Protein AF-W0GRK3-F1 (afdb_monomer_lite)

Foldseek 3Di:
DPDPLVVVLVVVCVVCVVPDLLVVLVVLLVVLQVVCLVDVDPVVCCVVPCVSCVVSCVVVVNVVLSVLSNVLSSVLCLVQRPVNPPPVVVCVVVVHDSVVVCVVCVVVSVVSVVVSSVCSSVVSCVVVVVVVVVD

Sequence (135 aa):
MSGMSHHIINGLTKELSHLPKVGIVVVSYFIYLPLSFLIYSTSGLENATFPVLGPVANNLRVALQVIMAFVMALGWINLWSPASGMVPVALGLADVDYVKFFKGTWPILAIMFIVAILLLIIGSYLPMLSKLITC

Secondary structure (DSSP, 8-state):
--SHHHHHHHHHHHHHTTS-HHHHHHHHHHHHHHHHHHS--HHHHHHHHHHHHHHHHHHTT-HHHHHHHHHHHHHHHHTT-TTSTHHHHHHHHHT--HHHHHHHHHHHHHHHHHHHHHHHHHHHHHHHHHHHH--

Organism: NCBI:txid838561

pLDDT: mean 74.51, std 13.75, range [39.25, 90.94]

InterPro domains:
  IPR018385 C4-dicarboxylate anaerobic carrier-like [PF03606] (5-123)

Structure (mmCIF, N/CA/C/O backbone):
data_AF-W0GRK3-F1
#
_entry.id   AF-W0GRK3-F1
#
loop_
_atom_site.group_PDB
_atom_site.id
_atom_site.type_symbol
_atom_site.label_atom_id
_atom_site.label_alt_id
_atom_site.label_comp_id
_atom_site.label_asym_id
_atom_site.label_entity_id
_atom_site.label_seq_id
_atom_site.pdbx_PDB_ins_code
_atom_site.Cartn_x
_atom_site.Cartn_y
_atom_site.Cartn_z
_atom_site.occupancy
_atom_site.B_iso_or_equiv
_atom_site.auth_seq_id
_atom_site.auth_comp_id
_atom_site.auth_asym_id
_atom_site.auth_atom_id
_atom_site.pdbx_PDB_model_num
ATOM 1 N N . MET A 1 1 ? 26.707 -21.136 -9.428 1.00 46.81 1 MET A N 1
ATOM 2 C CA . MET A 1 1 ? 25.240 -21.321 -9.555 1.00 46.81 1 MET A CA 1
ATOM 3 C C . MET A 1 1 ? 24.606 -20.195 -10.394 1.00 46.81 1 MET A C 1
ATOM 5 O O . MET A 1 1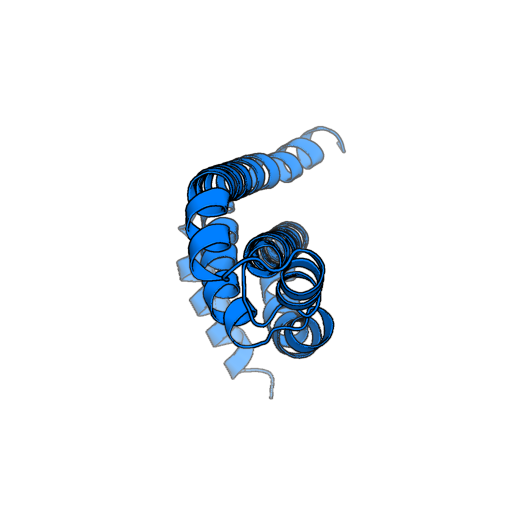 ? 23.573 -19.665 -10.019 1.00 46.81 1 MET A O 1
ATOM 9 N N . SER A 1 2 ? 25.209 -19.808 -11.534 1.00 55.12 2 SER A N 1
ATOM 10 C CA . SER A 1 2 ? 24.832 -18.596 -12.296 1.00 55.12 2 SER A CA 1
ATOM 11 C C . SER A 1 2 ? 24.164 -18.863 -13.655 1.00 55.12 2 SER A C 1
ATOM 13 O O . SER A 1 2 ? 23.974 -17.934 -14.422 1.00 55.12 2 SER A O 1
ATOM 15 N N . GLY A 1 3 ? 23.791 -20.107 -13.982 1.00 54.16 3 GLY A N 1
ATOM 16 C CA . GLY A 1 3 ? 23.163 -20.436 -15.274 1.00 54.16 3 GLY A CA 1
ATOM 17 C C . GLY A 1 3 ? 21.636 -20.305 -15.275 1.00 54.16 3 GLY A C 1
ATOM 18 O O . GLY A 1 3 ? 21.066 -19.637 -16.131 1.00 54.16 3 GLY A O 1
ATOM 19 N N . MET A 1 4 ? 20.957 -20.900 -14.285 1.00 53.94 4 MET A N 1
ATOM 20 C CA . MET A 1 4 ? 19.484 -20.960 -14.253 1.00 53.94 4 MET A CA 1
ATOM 21 C C . MET A 1 4 ? 18.833 -19.585 -14.046 1.00 53.94 4 MET A C 1
ATOM 23 O O . MET A 1 4 ? 17.832 -19.281 -14.692 1.00 53.94 4 MET A O 1
ATOM 27 N N . SER A 1 5 ? 19.434 -18.713 -13.230 1.00 51.50 5 SER A N 1
ATOM 28 C CA . SER A 1 5 ? 18.928 -17.354 -13.000 1.00 51.50 5 SER A CA 1
ATOM 29 C C . SER A 1 5 ? 18.936 -16.509 -14.277 1.00 51.50 5 SER A C 1
ATOM 31 O O . SER A 1 5 ? 18.001 -15.751 -14.501 1.00 51.50 5 SER A O 1
ATOM 33 N N . HIS A 1 6 ? 19.925 -16.677 -15.164 1.00 49.22 6 HIS A N 1
ATOM 34 C CA . HIS A 1 6 ? 19.974 -15.954 -16.440 1.00 49.22 6 HIS A CA 1
ATOM 35 C C . HIS A 1 6 ? 18.861 -16.379 -17.407 1.00 49.22 6 HIS A C 1
ATOM 37 O O . HIS A 1 6 ? 18.328 -15.534 -18.121 1.00 49.22 6 HIS A O 1
ATOM 43 N N . HIS A 1 7 ? 18.461 -17.655 -17.412 1.00 55.19 7 HIS A N 1
ATOM 44 C CA . HIS A 1 7 ? 17.360 -18.132 -18.256 1.00 55.19 7 HIS A CA 1
ATOM 45 C C . HIS A 1 7 ? 15.987 -17.709 -17.728 1.00 55.19 7 HIS A C 1
ATOM 47 O O . HIS A 1 7 ? 15.131 -17.326 -18.523 1.00 55.19 7 HIS A O 1
ATOM 53 N N . ILE A 1 8 ? 15.797 -17.699 -16.405 1.00 61.44 8 ILE A N 1
ATOM 54 C CA . ILE A 1 8 ? 14.574 -17.182 -15.776 1.00 61.44 8 ILE A CA 1
ATOM 55 C C . ILE A 1 8 ? 14.465 -15.673 -16.025 1.00 61.44 8 ILE A C 1
ATOM 57 O O . ILE A 1 8 ? 13.437 -15.197 -16.495 1.00 61.44 8 ILE A O 1
ATOM 61 N N . ILE A 1 9 ? 15.548 -14.921 -15.815 1.00 59.12 9 ILE A N 1
ATOM 62 C CA . ILE A 1 9 ? 15.562 -13.470 -16.029 1.00 59.12 9 ILE A CA 1
ATOM 63 C C . ILE A 1 9 ? 15.364 -13.133 -17.511 1.00 59.12 9 ILE A C 1
ATOM 65 O O . ILE A 1 9 ? 14.574 -12.244 -17.807 1.00 59.12 9 ILE A O 1
ATOM 69 N N . ASN A 1 10 ? 15.990 -13.847 -18.452 1.00 59.66 10 ASN A N 1
ATOM 70 C CA . ASN A 1 10 ? 15.787 -13.597 -19.885 1.00 59.66 10 ASN A CA 1
ATOM 71 C C . ASN A 1 10 ? 14.402 -14.035 -20.379 1.00 59.66 10 ASN A C 1
ATOM 73 O O . ASN A 1 10 ? 13.852 -13.367 -21.251 1.00 59.66 10 ASN A O 1
ATOM 77 N N . GLY A 1 11 ? 13.821 -15.106 -19.827 1.00 62.62 11 GLY A N 1
ATOM 78 C CA . GLY A 1 11 ? 12.453 -15.540 -20.128 1.00 62.62 11 GLY A CA 1
ATOM 79 C C . GLY A 1 11 ? 11.410 -14.536 -19.638 1.00 62.62 11 GLY A C 1
ATOM 80 O O . GLY A 1 11 ? 10.577 -14.091 -20.426 1.00 62.62 11 GLY A O 1
ATOM 81 N N . LEU A 1 12 ? 11.527 -14.084 -18.382 1.00 56.19 12 LEU A N 1
ATOM 82 C CA . LEU A 1 12 ? 10.695 -12.999 -17.854 1.00 56.19 12 LEU A CA 1
ATOM 83 C C . LEU A 1 12 ? 10.927 -11.697 -18.623 1.00 56.19 12 LEU A C 1
ATOM 85 O O . LEU A 1 12 ? 9.970 -11.010 -18.947 1.00 56.19 12 LEU A O 1
ATOM 89 N N . THR A 1 13 ? 12.171 -11.366 -18.973 1.00 52.97 13 THR A N 1
ATOM 90 C CA . THR A 1 13 ? 12.469 -10.156 -19.752 1.00 52.97 13 THR A CA 1
ATOM 91 C C . THR A 1 13 ? 11.822 -10.224 -21.132 1.00 52.97 13 THR A C 1
ATOM 93 O O . THR A 1 13 ? 11.318 -9.206 -21.582 1.00 52.97 13 THR A O 1
ATOM 96 N N . LYS A 1 14 ? 11.756 -11.386 -21.794 1.00 53.31 14 LYS A N 1
ATOM 97 C CA . LYS A 1 14 ? 11.137 -11.526 -23.126 1.00 53.31 14 LYS A CA 1
ATOM 98 C C . LYS A 1 14 ? 9.619 -11.305 -23.102 1.00 53.31 14 LYS A C 1
ATOM 100 O O . LYS A 1 14 ? 9.109 -10.610 -23.974 1.00 53.31 14 LYS A O 1
ATOM 105 N N . GLU A 1 15 ? 8.938 -11.814 -22.076 1.00 55.28 15 GLU A N 1
ATOM 106 C CA . GLU A 1 15 ? 7.496 -11.606 -21.861 1.00 55.28 15 GLU A CA 1
ATOM 107 C C . GLU A 1 15 ? 7.188 -10.176 -21.371 1.00 55.28 15 GLU A C 1
ATOM 109 O O . GLU A 1 15 ? 6.262 -9.526 -21.855 1.00 55.28 15 GLU A O 1
ATOM 114 N N . LEU A 1 16 ? 8.013 -9.621 -20.472 1.00 49.47 16 LEU A N 1
ATOM 115 C CA . LEU A 1 16 ? 7.864 -8.248 -19.969 1.00 49.47 16 LEU A CA 1
ATOM 116 C C . LEU A 1 16 ? 8.290 -7.177 -20.992 1.00 49.47 16 LEU A C 1
ATOM 118 O O . LEU A 1 16 ? 7.839 -6.041 -20.886 1.00 49.47 16 LEU A O 1
ATOM 122 N N . SER A 1 17 ? 9.119 -7.509 -21.991 1.00 50.22 17 SER A N 1
ATOM 123 C CA . SER A 1 17 ? 9.540 -6.579 -23.060 1.00 50.22 17 SER A CA 1
ATOM 124 C C . SER A 1 17 ? 8.407 -6.213 -24.015 1.00 50.22 17 SER A C 1
ATOM 126 O O . SER A 1 17 ? 8.491 -5.191 -24.693 1.00 50.22 17 SER A O 1
ATOM 128 N N . HIS A 1 18 ? 7.359 -7.038 -24.080 1.00 47.59 18 HIS A N 1
ATOM 129 C CA . HIS A 1 18 ? 6.178 -6.781 -24.905 1.00 47.59 18 HIS A CA 1
ATOM 130 C C . HIS A 1 18 ? 5.144 -5.887 -24.200 1.00 47.59 18 HIS A C 1
ATOM 132 O O . HIS A 1 18 ? 4.230 -5.370 -24.843 1.00 47.59 18 HIS A O 1
ATOM 138 N N . LEU A 1 19 ? 5.297 -5.673 -22.888 1.00 51.16 19 LEU A N 1
ATOM 139 C CA . LEU A 1 19 ? 4.462 -4.772 -22.105 1.00 51.16 19 LEU A CA 1
ATOM 140 C C . LEU A 1 19 ? 5.122 -3.386 -22.026 1.00 51.16 19 LEU A C 1
ATOM 142 O O . LEU A 1 19 ? 6.322 -3.280 -21.757 1.00 51.16 19 LEU A O 1
ATOM 146 N N . PRO A 1 20 ? 4.364 -2.288 -22.209 1.00 61.00 20 PRO A N 1
ATOM 147 C CA . PRO A 1 20 ? 4.882 -0.960 -21.907 1.00 61.00 20 PRO A CA 1
ATOM 148 C C . PRO A 1 20 ? 5.349 -0.938 -20.446 1.00 61.00 20 PRO A C 1
ATOM 150 O O . PRO A 1 20 ? 4.716 -1.548 -19.589 1.00 61.00 20 PRO A O 1
ATOM 153 N N . LYS A 1 21 ? 6.438 -0.221 -20.134 1.00 63.19 21 LYS A N 1
ATOM 154 C CA . LYS A 1 21 ? 7.025 -0.143 -18.773 1.00 63.19 21 LYS A CA 1
ATOM 155 C C . LYS A 1 21 ? 5.989 0.159 -17.682 1.00 63.19 21 LYS A C 1
ATOM 157 O O . LYS A 1 21 ? 6.105 -0.332 -16.568 1.00 63.19 21 LYS A O 1
ATOM 162 N N . VAL A 1 22 ? 4.943 0.898 -18.048 1.00 65.75 22 VAL A N 1
ATOM 163 C CA . VAL A 1 22 ? 3.751 1.180 -17.238 1.00 65.75 22 VAL A CA 1
ATOM 164 C C . VAL A 1 22 ? 3.038 -0.100 -16.770 1.00 65.75 22 VAL A C 1
ATOM 166 O O . VAL A 1 22 ? 2.665 -0.206 -15.607 1.00 65.75 22 VAL A O 1
ATOM 169 N N . GLY A 1 23 ? 2.883 -1.100 -17.640 1.00 68.81 23 GLY A N 1
ATOM 170 C CA . GLY A 1 23 ? 2.249 -2.381 -17.321 1.00 68.81 23 GLY A CA 1
ATOM 171 C C . GLY A 1 23 ? 3.017 -3.183 -16.270 1.00 68.81 23 GLY A C 1
ATOM 172 O O . GLY A 1 23 ? 2.400 -3.757 -15.381 1.00 68.81 23 GLY A O 1
ATOM 173 N N . ILE A 1 24 ? 4.353 -3.155 -16.299 1.00 68.94 24 ILE A N 1
ATOM 174 C CA . ILE A 1 24 ? 5.196 -3.829 -15.294 1.00 68.94 24 ILE A CA 1
ATOM 175 C C . ILE A 1 24 ? 4.963 -3.222 -13.902 1.00 68.94 24 ILE A C 1
ATOM 177 O O . ILE A 1 24 ? 4.837 -3.945 -12.914 1.00 68.94 24 ILE A O 1
ATOM 181 N N . VAL A 1 25 ? 4.852 -1.894 -13.828 1.00 74.44 25 VAL A N 1
ATOM 182 C CA . VAL A 1 25 ? 4.615 -1.162 -12.576 1.00 74.44 25 VAL A CA 1
ATOM 183 C C . VAL A 1 25 ? 3.221 -1.457 -12.027 1.00 74.44 25 VAL A C 1
ATOM 185 O O . VAL A 1 25 ? 3.083 -1.790 -10.851 1.00 74.44 25 VAL A O 1
ATOM 188 N N . VAL A 1 26 ? 2.194 -1.421 -12.878 1.00 76.94 26 VAL A N 1
ATOM 189 C CA . VAL A 1 26 ? 0.815 -1.730 -12.472 1.00 76.94 26 VAL A CA 1
ATOM 190 C C . VAL A 1 26 ? 0.682 -3.187 -12.019 1.00 76.94 26 VAL A C 1
ATOM 192 O O . VAL A 1 26 ? 0.105 -3.446 -10.967 1.00 76.94 26 VAL A O 1
ATOM 195 N N . VAL A 1 27 ? 1.268 -4.143 -12.743 1.00 79.00 27 VAL A N 1
ATOM 196 C CA . VAL A 1 27 ? 1.268 -5.559 -12.335 1.00 79.00 27 VAL A CA 1
ATOM 197 C C . VAL A 1 27 ? 1.990 -5.745 -11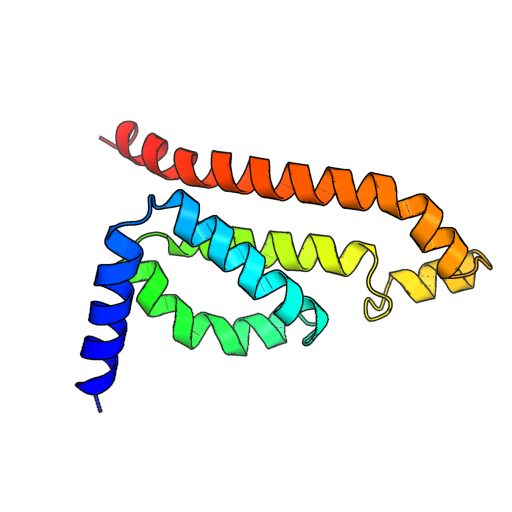.000 1.00 79.00 27 VAL A C 1
ATOM 199 O O . VAL A 1 27 ? 1.488 -6.457 -10.134 1.00 79.00 27 VAL A O 1
ATOM 202 N N . SER A 1 28 ? 3.118 -5.061 -10.784 1.00 79.00 28 SER A N 1
ATOM 203 C CA . SER A 1 28 ? 3.815 -5.117 -9.495 1.00 79.00 28 SER A CA 1
ATOM 204 C C . SER A 1 28 ? 2.949 -4.593 -8.344 1.00 79.00 28 SER A C 1
ATOM 206 O O . SER A 1 28 ? 2.896 -5.230 -7.297 1.00 79.00 28 SER A O 1
ATOM 208 N N . TYR A 1 29 ? 2.183 -3.515 -8.554 1.00 81.44 29 TYR A N 1
ATOM 209 C CA . TYR A 1 29 ? 1.221 -3.002 -7.571 1.00 81.44 29 TYR A CA 1
ATOM 210 C C . TYR A 1 29 ? 0.155 -4.048 -7.209 1.00 81.44 29 TYR A C 1
ATOM 212 O O . TYR A 1 29 ? -0.109 -4.283 -6.030 1.00 81.44 29 TYR A O 1
ATOM 220 N N . PHE A 1 30 ? -0.393 -4.744 -8.210 1.00 83.31 30 PHE A N 1
ATOM 221 C CA . PHE A 1 30 ? -1.353 -5.831 -7.995 1.00 83.31 30 PHE A CA 1
ATOM 222 C C . PHE A 1 30 ? -0.764 -7.052 -7.292 1.00 83.31 30 PHE A C 1
ATOM 224 O O . PHE A 1 30 ? -1.493 -7.722 -6.571 1.00 83.31 30 PHE A O 1
ATOM 231 N N . ILE A 1 31 ? 0.524 -7.343 -7.473 1.00 83.12 31 ILE A N 1
ATOM 232 C CA . ILE A 1 31 ? 1.211 -8.426 -6.754 1.00 83.12 31 ILE A CA 1
ATOM 233 C C . ILE A 1 31 ? 1.454 -8.030 -5.296 1.00 83.12 31 ILE A C 1
ATOM 235 O O . ILE A 1 31 ? 1.255 -8.844 -4.395 1.00 83.12 31 ILE A O 1
ATOM 239 N N . TYR A 1 32 ? 1.850 -6.781 -5.046 1.00 83.75 32 TYR A N 1
ATOM 240 C CA . TYR A 1 32 ? 2.097 -6.300 -3.690 1.00 83.75 32 TYR A CA 1
ATOM 241 C C . TYR A 1 32 ? 0.818 -6.150 -2.871 1.00 83.75 32 TYR A C 1
ATOM 243 O O . TYR A 1 32 ? 0.861 -6.397 -1.677 1.00 83.75 32 TYR A O 1
ATOM 251 N N . LEU A 1 33 ? -0.330 -5.845 -3.479 1.00 85.44 33 LEU A N 1
ATOM 252 C CA . LEU A 1 33 ? -1.613 -5.736 -2.771 1.00 85.44 33 LEU A CA 1
ATOM 253 C C . LEU A 1 33 ? -1.977 -6.960 -1.892 1.00 85.44 33 LEU A C 1
ATOM 255 O O . LEU A 1 33 ? -2.117 -6.819 -0.678 1.00 85.44 33 LEU A O 1
ATOM 259 N N . PRO A 1 34 ? -2.117 -8.183 -2.428 1.00 82.25 34 PRO A N 1
ATOM 260 C CA . PRO A 1 34 ? -2.410 -9.354 -1.605 1.00 82.25 34 PRO A CA 1
ATOM 261 C C . PRO A 1 34 ? -1.240 -9.712 -0.679 1.00 82.25 34 PRO A C 1
ATOM 263 O O . PRO A 1 34 ? -1.455 -10.186 0.436 1.00 82.25 34 PRO A O 1
ATOM 266 N N . LEU A 1 35 ? -0.001 -9.458 -1.108 1.00 81.38 35 LEU A N 1
ATOM 267 C CA . LEU A 1 35 ? 1.200 -9.816 -0.356 1.00 81.38 35 LEU A CA 1
ATOM 268 C C . LEU A 1 35 ? 1.383 -8.944 0.896 1.00 81.38 35 LEU A C 1
ATOM 270 O O . LEU A 1 35 ? 1.722 -9.448 1.962 1.00 81.38 35 LEU A O 1
ATOM 274 N N . SER A 1 36 ? 1.088 -7.654 0.782 1.00 81.88 36 SER A N 1
ATOM 275 C CA . SER A 1 36 ? 1.087 -6.675 1.869 1.00 81.88 36 SER A CA 1
ATOM 276 C C . SER A 1 36 ? -0.087 -6.857 2.834 1.00 81.88 36 SER A C 1
ATOM 278 O O . SER A 1 36 ? 0.013 -6.470 3.995 1.00 81.88 36 SER A O 1
ATOM 280 N N . PHE A 1 37 ? -1.188 -7.472 2.390 1.00 79.38 37 PHE A N 1
ATOM 281 C CA . PHE A 1 37 ? -2.256 -7.903 3.292 1.00 79.38 37 PHE A CA 1
ATOM 282 C C . PHE A 1 37 ? -1.823 -9.119 4.127 1.00 79.38 37 PHE A C 1
ATOM 284 O O . PHE A 1 37 ? -2.182 -9.217 5.298 1.00 79.38 37 PHE A 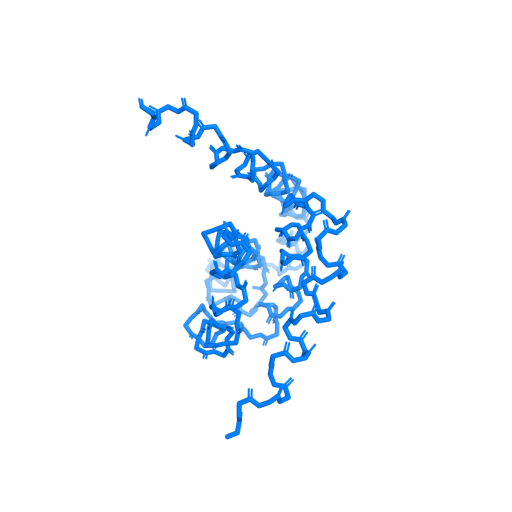O 1
ATOM 291 N N . LEU A 1 38 ? -1.023 -10.019 3.540 1.00 79.56 38 LEU A N 1
ATOM 292 C CA . LEU A 1 38 ? -0.527 -11.232 4.195 1.00 79.56 38 LEU A CA 1
ATOM 293 C C . LEU A 1 38 ? 0.640 -10.954 5.157 1.00 79.56 38 LEU A C 1
ATOM 295 O O . LEU A 1 38 ? 0.667 -11.468 6.274 1.00 79.56 38 LEU A O 1
ATOM 299 N N . ILE A 1 39 ? 1.608 -10.143 4.722 1.00 77.00 39 ILE A N 1
ATOM 300 C CA . ILE A 1 39 ? 2.795 -9.754 5.488 1.00 77.00 39 ILE A CA 1
ATOM 301 C C . ILE A 1 39 ? 2.671 -8.269 5.803 1.00 77.00 39 ILE A C 1
ATOM 303 O O . ILE A 1 39 ? 3.115 -7.398 5.051 1.00 77.00 39 ILE A O 1
ATOM 307 N N . TYR A 1 40 ? 2.058 -7.991 6.948 1.00 67.44 40 TYR A N 1
ATOM 308 C CA . TYR A 1 40 ? 1.840 -6.641 7.440 1.00 67.44 40 TYR A CA 1
ATOM 309 C C . TYR A 1 40 ? 3.127 -6.095 8.094 1.00 67.44 40 TYR A C 1
ATOM 311 O O . TYR A 1 40 ? 3.250 -5.994 9.313 1.00 67.44 40 TYR A O 1
ATOM 319 N N . SER A 1 41 ? 4.155 -5.838 7.281 1.00 75.25 41 SER A N 1
ATOM 320 C CA . SER A 1 41 ? 5.416 -5.206 7.694 1.00 75.25 41 SER A CA 1
ATOM 321 C C . SER A 1 41 ? 6.180 -4.701 6.472 1.00 75.25 41 SER A C 1
ATOM 323 O O . SER A 1 41 ? 6.519 -5.483 5.581 1.00 75.25 41 SER A O 1
ATOM 325 N N . THR A 1 42 ? 6.481 -3.399 6.435 1.00 77.31 42 THR A N 1
ATOM 326 C CA . THR A 1 42 ? 7.248 -2.790 5.339 1.00 77.31 42 THR A CA 1
ATOM 327 C C . THR A 1 42 ? 8.666 -3.359 5.267 1.00 77.31 42 THR A C 1
ATOM 329 O O . THR A 1 42 ? 9.112 -3.720 4.184 1.00 77.31 42 THR A O 1
ATOM 332 N N . SER A 1 43 ? 9.334 -3.547 6.411 1.00 80.50 43 SER A N 1
ATOM 333 C CA . SER A 1 43 ? 10.699 -4.088 6.482 1.00 80.50 43 SER A CA 1
ATOM 334 C C . SER A 1 43 ? 10.765 -5.599 6.236 1.00 80.50 43 SER A C 1
ATOM 336 O O . SER A 1 43 ? 11.693 -6.082 5.588 1.00 80.50 43 SER A O 1
ATOM 338 N N . GLY A 1 44 ? 9.769 -6.359 6.707 1.00 77.81 44 GLY A N 1
ATOM 339 C CA . GLY A 1 44 ? 9.694 -7.806 6.478 1.00 77.81 44 GLY A CA 1
ATOM 340 C C . GLY A 1 44 ? 9.473 -8.148 5.005 1.00 77.81 44 GLY A C 1
ATOM 341 O O . GLY A 1 44 ? 10.099 -9.068 4.476 1.00 77.81 44 GLY A O 1
ATOM 342 N N . LEU A 1 4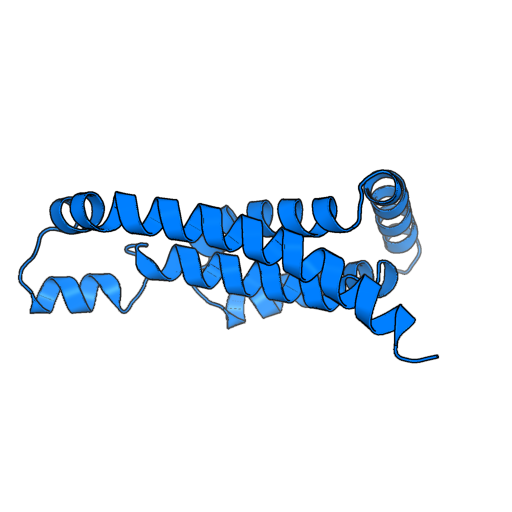5 ? 8.626 -7.371 4.327 1.00 80.50 45 LEU A N 1
ATOM 343 C CA . LEU A 1 45 ? 8.337 -7.573 2.913 1.00 80.50 45 LEU A CA 1
ATOM 344 C C . LEU A 1 45 ? 9.468 -7.061 2.008 1.00 80.50 45 LEU A C 1
ATOM 346 O O . LEU A 1 45 ? 9.785 -7.707 1.009 1.00 80.50 45 LEU A O 1
ATOM 350 N N . GLU A 1 46 ? 10.123 -5.960 2.380 1.00 81.88 46 GLU A N 1
ATOM 351 C CA . GLU A 1 46 ? 11.329 -5.449 1.717 1.00 81.88 46 GLU A CA 1
ATOM 352 C C . GLU A 1 46 ? 12.466 -6.480 1.738 1.00 81.88 46 GLU A C 1
ATOM 354 O O . GLU A 1 46 ? 12.989 -6.835 0.676 1.00 81.88 46 GLU A O 1
ATOM 359 N N . ASN A 1 47 ? 12.780 -7.036 2.914 1.00 80.62 47 ASN A N 1
ATOM 360 C CA . ASN A 1 47 ? 13.837 -8.040 3.063 1.00 80.62 47 ASN A CA 1
ATOM 361 C C . ASN A 1 47 ? 13.569 -9.315 2.256 1.00 80.62 47 ASN A C 1
ATOM 363 O O . ASN A 1 47 ? 14.511 -9.946 1.784 1.00 80.62 47 ASN A O 1
ATOM 367 N N . ALA A 1 48 ? 12.304 -9.704 2.086 1.00 81.44 48 ALA A N 1
ATOM 368 C CA . ALA A 1 48 ? 11.947 -10.872 1.287 1.00 81.44 48 ALA A CA 1
ATOM 369 C C . ALA A 1 48 ? 11.974 -10.582 -0.222 1.00 81.44 48 ALA A C 1
ATOM 371 O O . ALA A 1 48 ? 12.300 -11.463 -1.020 1.00 81.44 48 ALA A O 1
ATOM 372 N N . THR A 1 49 ? 11.631 -9.355 -0.626 1.00 78.56 49 THR A N 1
ATOM 373 C CA . THR A 1 49 ? 11.269 -9.077 -2.019 1.00 78.56 49 THR A CA 1
ATOM 374 C C . THR A 1 49 ? 12.366 -8.364 -2.806 1.00 78.56 49 THR A C 1
ATOM 376 O O . THR A 1 49 ? 12.636 -8.728 -3.954 1.00 78.56 49 THR A O 1
ATOM 379 N N . PHE A 1 50 ? 13.059 -7.389 -2.217 1.00 79.75 50 PHE A N 1
ATOM 380 C CA . PHE A 1 50 ? 14.097 -6.627 -2.921 1.00 79.75 50 PHE A CA 1
ATOM 381 C C . PHE A 1 50 ? 15.370 -7.411 -3.281 1.00 79.75 50 PHE A C 1
ATOM 383 O O . PHE A 1 50 ? 15.939 -7.100 -4.328 1.00 79.75 50 PHE A O 1
ATOM 390 N N . PRO A 1 51 ? 15.803 -8.465 -2.560 1.00 77.00 51 PRO A N 1
ATOM 391 C CA . PRO A 1 51 ? 16.927 -9.290 -3.014 1.00 77.00 51 PRO A CA 1
ATOM 392 C C . PRO A 1 51 ? 16.653 -10.008 -4.343 1.00 77.00 51 PRO A C 1
ATOM 394 O O . PRO A 1 51 ? 17.568 -10.231 -5.134 1.00 77.00 51 PRO A O 1
ATOM 397 N N . VAL A 1 52 ? 15.386 -10.347 -4.606 1.00 73.00 52 VAL A N 1
ATOM 398 C CA . VAL A 1 52 ? 14.955 -11.055 -5.821 1.00 73.00 52 VAL A CA 1
ATOM 399 C C . VAL A 1 52 ? 14.589 -10.068 -6.930 1.00 73.00 52 VAL A C 1
ATOM 401 O O . VAL A 1 52 ? 15.022 -10.218 -8.074 1.00 73.00 52 VAL A O 1
ATOM 404 N N . LEU A 1 53 ? 13.819 -9.028 -6.599 1.00 69.88 53 LEU A N 1
ATOM 405 C CA . LEU A 1 53 ? 13.339 -8.040 -7.568 1.00 69.88 53 LEU A CA 1
ATOM 406 C C . LEU A 1 53 ? 14.351 -6.933 -7.878 1.00 69.88 53 LEU A C 1
ATOM 408 O O . LEU A 1 53 ? 14.262 -6.330 -8.943 1.00 69.88 53 LEU A O 1
ATOM 412 N N . GLY A 1 54 ? 15.348 -6.706 -7.023 1.00 71.69 54 GLY A N 1
ATOM 413 C CA . GLY A 1 54 ? 16.433 -5.745 -7.234 1.00 71.69 54 GLY A CA 1
ATOM 414 C C . GLY A 1 54 ? 17.185 -5.945 -8.558 1.00 71.69 54 GLY A C 1
ATOM 415 O O . GLY A 1 54 ? 17.185 -5.030 -9.386 1.00 71.69 54 GLY A O 1
ATOM 416 N N . PRO A 1 55 ? 17.784 -7.122 -8.831 1.00 66.75 55 PRO A N 1
ATOM 417 C CA . PRO A 1 55 ? 18.499 -7.357 -10.087 1.00 66.75 55 PRO A CA 1
ATOM 418 C C . PRO A 1 55 ? 17.578 -7.323 -11.317 1.00 66.75 55 PRO A C 1
ATOM 420 O O . PRO A 1 55 ? 17.978 -6.824 -12.367 1.00 66.75 55 PRO A O 1
ATOM 423 N N . VAL A 1 56 ? 16.330 -7.788 -11.208 1.00 65.88 56 VAL A N 1
ATOM 424 C CA . VAL A 1 56 ? 15.354 -7.764 -12.316 1.00 65.88 56 VAL A CA 1
ATOM 425 C C . VAL A 1 56 ? 14.940 -6.329 -12.650 1.00 65.88 56 VAL A C 1
ATOM 427 O O . VAL A 1 56 ? 14.982 -5.911 -13.809 1.00 65.88 56 VAL A O 1
ATOM 430 N N . ALA A 1 57 ? 14.606 -5.538 -11.633 1.00 65.69 57 ALA A N 1
ATOM 431 C CA . ALA A 1 57 ? 14.148 -4.169 -11.810 1.00 65.69 57 ALA A CA 1
ATOM 432 C C . ALA A 1 57 ? 15.283 -3.217 -12.223 1.00 65.69 57 ALA A C 1
ATOM 434 O O . ALA A 1 57 ? 15.028 -2.242 -12.936 1.00 65.69 57 ALA A O 1
ATOM 435 N N . ASN A 1 58 ? 16.533 -3.511 -11.845 1.00 68.25 58 ASN A N 1
ATOM 436 C CA . ASN A 1 58 ? 17.701 -2.765 -12.313 1.00 68.25 58 ASN A CA 1
ATOM 437 C C . ASN A 1 58 ? 18.006 -3.056 -13.796 1.00 68.25 58 ASN A C 1
ATOM 439 O O . ASN A 1 58 ? 18.237 -2.126 -14.570 1.00 68.25 58 ASN A O 1
ATOM 443 N N . ASN A 1 59 ? 17.892 -4.319 -14.227 1.00 64.94 59 ASN A N 1
ATOM 444 C CA . ASN A 1 59 ? 18.042 -4.705 -15.638 1.00 64.94 59 ASN A CA 1
ATOM 445 C C . ASN A 1 59 ? 16.969 -4.066 -16.539 1.00 64.94 59 ASN A C 1
ATOM 447 O O . ASN A 1 59 ? 17.271 -3.590 -17.633 1.00 64.94 59 ASN A O 1
ATOM 451 N N . LEU A 1 60 ? 15.729 -3.973 -16.055 1.00 65.62 60 LEU A N 1
ATOM 452 C CA . LEU A 1 60 ? 14.617 -3.322 -16.761 1.00 65.62 60 LEU A CA 1
ATOM 453 C C . LEU A 1 60 ? 14.602 -1.786 -16.596 1.00 65.62 60 LEU A C 1
ATOM 455 O O . LEU A 1 60 ? 13.801 -1.101 -17.235 1.00 65.62 60 LEU A O 1
ATOM 459 N N . ARG A 1 61 ? 15.499 -1.222 -15.770 1.00 68.00 61 ARG A N 1
ATOM 460 C CA . ARG A 1 61 ? 15.549 0.203 -15.379 1.00 68.00 61 ARG A CA 1
ATOM 461 C C . ARG A 1 61 ? 14.218 0.739 -14.824 1.00 68.00 61 ARG A C 1
ATOM 463 O O . ARG A 1 61 ? 13.878 1.902 -15.048 1.00 68.00 61 ARG A O 1
ATOM 470 N N . VAL A 1 62 ? 13.482 -0.107 -14.104 1.00 71.38 62 VAL A N 1
ATOM 471 C CA . VAL A 1 62 ? 12.189 0.209 -13.466 1.00 71.38 62 VAL A CA 1
ATOM 472 C C . VAL A 1 62 ? 12.229 0.109 -11.937 1.00 71.38 62 VAL A C 1
ATOM 474 O O . VAL A 1 62 ? 11.196 0.226 -11.285 1.00 71.38 62 VAL A O 1
ATOM 477 N N . ALA A 1 63 ? 13.418 -0.075 -11.349 1.00 72.12 63 ALA A N 1
ATOM 478 C CA . ALA A 1 63 ? 13.622 -0.242 -9.904 1.00 72.12 63 ALA A CA 1
ATOM 479 C C . ALA A 1 63 ? 12.868 0.790 -9.056 1.00 72.12 63 ALA A C 1
ATOM 481 O O . ALA A 1 63 ? 12.120 0.413 -8.159 1.00 72.12 63 ALA A O 1
ATOM 482 N N . LEU A 1 64 ? 12.981 2.078 -9.395 1.00 75.06 64 LEU A N 1
ATOM 483 C CA . LEU A 1 64 ? 12.297 3.138 -8.654 1.00 75.06 64 LEU A CA 1
ATOM 484 C C . LEU A 1 64 ? 10.769 3.013 -8.729 1.00 75.06 64 LEU A C 1
ATOM 486 O O . LEU A 1 64 ? 10.090 3.188 -7.724 1.00 75.06 64 LEU A O 1
ATOM 490 N N . GLN A 1 65 ? 10.219 2.682 -9.899 1.00 78.44 65 GLN A N 1
ATOM 491 C CA . GLN A 1 65 ? 8.766 2.613 -10.074 1.00 78.44 65 GLN A CA 1
ATOM 492 C C . GLN A 1 65 ? 8.163 1.399 -9.355 1.00 78.44 65 GLN A C 1
ATOM 494 O O . GLN A 1 65 ? 7.074 1.496 -8.797 1.00 78.44 65 GLN A O 1
ATOM 499 N N . VAL A 1 66 ? 8.890 0.278 -9.306 1.00 80.81 66 VAL A N 1
ATOM 500 C CA . VAL A 1 66 ? 8.480 -0.924 -8.560 1.00 80.81 66 VAL A CA 1
ATOM 501 C C . VAL A 1 66 ? 8.512 -0.673 -7.047 1.00 80.81 66 VAL A C 1
ATOM 503 O O . VAL A 1 66 ? 7.602 -1.099 -6.340 1.00 80.81 66 VAL A O 1
ATOM 506 N N . ILE A 1 67 ? 9.508 0.066 -6.546 1.00 83.94 67 ILE A N 1
ATOM 507 C CA . ILE A 1 67 ? 9.566 0.482 -5.133 1.00 83.94 67 ILE A CA 1
ATOM 508 C C . ILE A 1 67 ? 8.417 1.450 -4.807 1.00 83.94 67 ILE A C 1
ATOM 510 O O . ILE A 1 67 ? 7.772 1.323 -3.769 1.00 83.94 67 ILE A O 1
ATOM 514 N N . MET A 1 68 ? 8.103 2.388 -5.705 1.00 83.56 68 MET A N 1
ATOM 515 C CA . MET A 1 68 ? 6.956 3.287 -5.530 1.00 83.56 68 MET A CA 1
ATOM 516 C C . MET A 1 68 ? 5.623 2.528 -5.516 1.00 83.56 68 MET A C 1
ATOM 518 O O . MET A 1 68 ? 4.774 2.814 -4.674 1.00 83.56 68 MET A O 1
ATOM 522 N N . ALA A 1 69 ? 5.450 1.532 -6.391 1.00 85.62 69 ALA A N 1
ATOM 523 C CA . ALA A 1 69 ? 4.287 0.645 -6.384 1.00 85.62 69 ALA A CA 1
ATOM 524 C C . ALA A 1 69 ? 4.167 -0.137 -5.067 1.00 85.62 69 ALA A C 1
ATOM 526 O O . ALA A 1 69 ? 3.081 -0.217 -4.498 1.00 85.62 69 ALA A O 1
ATOM 527 N N . PHE A 1 70 ? 5.282 -0.647 -4.543 1.00 87.12 70 PHE A N 1
ATOM 528 C CA . PHE A 1 70 ? 5.337 -1.316 -3.244 1.00 87.12 70 PHE A CA 1
ATOM 529 C C . PHE A 1 70 ? 4.872 -0.409 -2.094 1.00 87.12 70 PHE A C 1
ATOM 531 O O . PHE A 1 70 ? 3.969 -0.777 -1.341 1.00 87.12 70 PHE A O 1
ATOM 538 N N . VAL A 1 71 ? 5.428 0.803 -1.987 1.00 87.31 71 VAL A N 1
ATOM 539 C CA . VAL A 1 71 ? 5.058 1.756 -0.924 1.00 87.31 71 VAL A CA 1
ATOM 540 C C . VAL A 1 71 ? 3.597 2.201 -1.054 1.00 87.31 71 VAL A C 1
ATOM 542 O O . VAL A 1 71 ? 2.895 2.291 -0.049 1.00 87.31 71 VAL A O 1
ATOM 545 N N . MET A 1 72 ? 3.110 2.426 -2.278 1.00 87.31 72 MET A N 1
ATOM 546 C CA . MET A 1 72 ? 1.703 2.757 -2.541 1.00 87.31 72 MET A CA 1
ATOM 547 C C . MET A 1 72 ? 0.751 1.628 -2.118 1.00 87.31 72 MET A C 1
ATOM 549 O O . MET A 1 72 ? -0.305 1.902 -1.547 1.00 87.31 72 MET A O 1
ATOM 553 N N . ALA A 1 73 ? 1.105 0.366 -2.387 1.00 87.62 73 ALA A N 1
ATOM 554 C CA . ALA A 1 73 ? 0.280 -0.789 -2.026 1.00 87.62 73 ALA A CA 1
ATOM 555 C C . ALA A 1 73 ? 0.193 -0.951 -0.503 1.00 87.62 73 ALA A C 1
ATOM 557 O O . ALA A 1 73 ? -0.902 -1.086 0.047 1.00 87.62 73 ALA A O 1
ATOM 558 N N . LEU A 1 74 ? 1.336 -0.843 0.179 1.00 87.75 74 LEU A N 1
ATOM 559 C CA . LEU A 1 74 ? 1.411 -0.860 1.639 1.00 87.75 74 LEU A CA 1
ATOM 560 C C . LEU A 1 74 ? 0.615 0.291 2.259 1.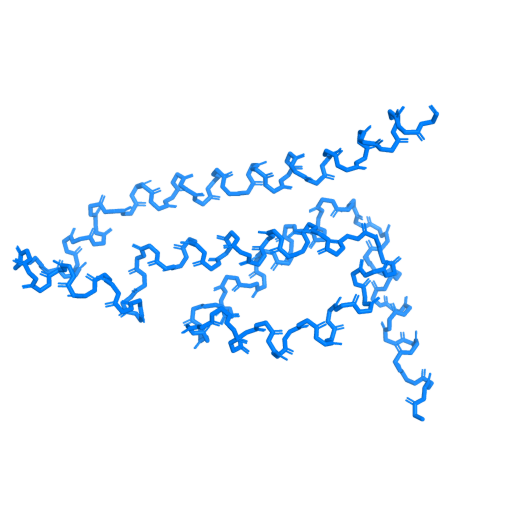00 87.75 74 LEU A C 1
ATOM 562 O O . LEU A 1 74 ? -0.176 0.068 3.170 1.00 87.75 74 LEU A O 1
ATOM 566 N N . GLY A 1 75 ? 0.771 1.510 1.739 1.00 87.12 75 GLY A N 1
ATOM 567 C CA . GLY A 1 75 ? 0.019 2.674 2.202 1.00 87.12 75 GLY A CA 1
ATOM 568 C C . GLY A 1 75 ? -1.492 2.466 2.109 1.00 87.12 75 GLY A C 1
ATOM 569 O O . GLY A 1 75 ? -2.203 2.754 3.066 1.00 87.12 75 GLY A O 1
ATOM 570 N N . TRP A 1 76 ? -1.981 1.899 1.001 1.00 88.88 76 TRP A N 1
ATOM 571 C CA . TRP A 1 76 ? -3.410 1.639 0.815 1.00 88.88 76 TRP A CA 1
ATOM 572 C C . TRP A 1 76 ? -3.962 0.587 1.790 1.00 88.88 76 TRP A C 1
ATOM 574 O O . TRP A 1 76 ? -5.025 0.789 2.373 1.00 88.88 76 TRP A O 1
ATOM 584 N N . ILE A 1 77 ? -3.240 -0.513 2.015 1.00 88.00 77 ILE A N 1
ATOM 585 C CA . ILE A 1 77 ? -3.672 -1.594 2.924 1.00 88.00 77 ILE A CA 1
ATOM 586 C C . ILE A 1 77 ? -3.648 -1.137 4.378 1.00 88.00 77 ILE A C 1
ATOM 588 O O . ILE A 1 77 ? -4.557 -1.458 5.149 1.00 88.00 77 ILE A O 1
ATOM 592 N N . ASN A 1 78 ? -2.644 -0.343 4.742 1.00 88.06 78 ASN A N 1
ATOM 593 C CA . ASN A 1 78 ? -2.468 0.146 6.102 1.00 88.06 78 ASN A CA 1
ATOM 594 C C . ASN A 1 78 ? -3.588 1.094 6.562 1.00 88.06 78 ASN A C 1
ATOM 596 O O . ASN A 1 78 ? -3.752 1.290 7.763 1.00 88.06 78 ASN A O 1
ATOM 600 N N . LEU A 1 79 ? -4.367 1.666 5.636 1.00 85.62 79 LEU A N 1
ATOM 601 C CA . LEU A 1 79 ? -5.460 2.593 5.952 1.00 85.62 79 LEU A CA 1
ATOM 602 C C . LEU A 1 79 ? -6.715 1.915 6.511 1.00 85.62 79 LEU A C 1
ATOM 604 O O . LEU A 1 79 ? -7.523 2.577 7.160 1.00 85.62 79 LEU A O 1
ATOM 608 N N . TRP A 1 80 ? -6.918 0.625 6.240 1.00 84.88 80 TRP A N 1
ATOM 609 C CA . TRP A 1 80 ? -8.169 -0.053 6.598 1.00 84.88 80 TRP A CA 1
ATOM 610 C C . TRP A 1 80 ? -7.998 -1.453 7.162 1.00 84.88 80 TRP A C 1
ATOM 612 O O . TRP A 1 80 ? -8.903 -1.947 7.839 1.00 84.88 80 TRP A O 1
ATOM 622 N N . SER A 1 81 ? -6.875 -2.113 6.875 1.00 84.75 81 SER A N 1
ATOM 623 C CA . SER A 1 81 ? -6.659 -3.489 7.300 1.00 84.75 81 SER A CA 1
ATOM 624 C C . SER A 1 81 ? -6.742 -3.596 8.827 1.00 84.75 81 SER A C 1
ATOM 626 O O . SER A 1 81 ? -6.111 -2.800 9.526 1.00 84.75 81 SER A O 1
ATOM 628 N N . PRO A 1 82 ? -7.461 -4.588 9.378 1.00 75.12 82 PRO A N 1
ATOM 629 C CA . PRO A 1 82 ? -7.503 -4.808 10.822 1.00 75.12 82 PRO A CA 1
ATOM 630 C C . PRO A 1 82 ? -6.151 -5.299 11.364 1.00 75.12 82 PRO A C 1
ATOM 632 O O . PRO A 1 82 ? -5.909 -5.216 12.562 1.00 75.12 82 PRO A O 1
ATOM 635 N N . ALA A 1 83 ? -5.254 -5.770 10.489 1.00 78.12 83 ALA A N 1
ATOM 636 C CA . ALA A 1 83 ? -3.872 -6.097 10.837 1.00 78.12 83 ALA A CA 1
ATOM 637 C C . ALA A 1 83 ? -3.001 -4.843 11.050 1.00 78.12 83 ALA A C 1
ATOM 639 O O . ALA A 1 83 ? -1.893 -4.941 11.578 1.00 78.12 83 ALA A O 1
ATOM 640 N N . SER A 1 84 ? -3.497 -3.659 10.668 1.00 78.44 84 SER A N 1
ATOM 641 C CA . SER A 1 84 ? -2.825 -2.398 10.951 1.00 78.44 84 SER A CA 1
ATOM 642 C C . SER A 1 84 ? -2.878 -2.081 12.428 1.00 78.44 84 SER A C 1
ATOM 644 O O . SER A 1 84 ? -3.944 -1.851 12.965 1.00 78.44 84 SER A O 1
ATOM 646 N N . GLY A 1 85 ? -1.735 -2.023 13.111 1.00 78.56 85 GLY A N 1
ATOM 647 C CA . GLY A 1 85 ? -1.725 -1.722 14.548 1.00 78.56 85 GLY A CA 1
ATOM 648 C C . GLY A 1 85 ? -2.421 -0.401 14.920 1.00 78.56 85 GLY A C 1
ATOM 649 O O . GLY A 1 85 ? -2.884 -0.260 16.042 1.00 78.56 85 GLY A O 1
ATOM 650 N N . MET A 1 86 ? -2.540 0.557 13.990 1.00 81.81 86 MET A N 1
ATOM 651 C CA . MET A 1 86 ? -3.162 1.861 14.251 1.00 81.81 86 MET A CA 1
ATOM 652 C C . MET A 1 86 ? -4.696 1.881 14.118 1.00 81.81 86 MET A C 1
ATOM 654 O O . MET A 1 86 ? -5.340 2.578 14.901 1.00 81.81 86 MET A O 1
ATOM 658 N N . VAL A 1 87 ? -5.309 1.146 13.178 1.00 86.25 87 VAL A N 1
ATOM 659 C CA . VAL A 1 87 ? -6.765 1.260 12.916 1.00 86.25 87 VAL A CA 1
ATOM 660 C C . VAL A 1 87 ? -7.621 0.694 14.063 1.00 86.25 87 VAL A C 1
ATOM 662 O O . VAL A 1 87 ? -8.495 1.415 14.543 1.00 86.25 87 VAL A O 1
ATOM 665 N N . PRO A 1 88 ? -7.384 -0.527 14.584 1.00 88.25 88 PRO A N 1
ATOM 666 C CA . PRO A 1 88 ? -8.108 -1.060 15.735 1.00 88.25 88 PRO A CA 1
ATOM 667 C C . PRO A 1 88 ? -7.870 -0.252 17.013 1.00 88.25 88 PRO A C 1
ATOM 669 O O . PRO A 1 88 ? -8.789 -0.110 17.812 1.00 88.25 88 PRO A O 1
ATOM 672 N N . VAL A 1 89 ? -6.669 0.315 17.199 1.00 86.94 89 VAL A N 1
ATOM 673 C CA . VAL A 1 89 ? -6.365 1.183 18.351 1.00 86.94 89 VAL A CA 1
ATOM 674 C C . VAL A 1 89 ? -7.210 2.455 18.301 1.00 86.94 89 VAL A C 1
ATOM 676 O O . VAL A 1 89 ? -7.837 2.811 19.295 1.00 86.94 89 VAL A O 1
ATOM 679 N N . ALA A 1 90 ? -7.291 3.110 17.140 1.00 86.31 90 ALA A N 1
ATOM 680 C CA . ALA A 1 90 ? -8.134 4.290 16.963 1.00 86.31 90 ALA A CA 1
ATOM 681 C C . ALA A 1 90 ? -9.631 3.971 17.136 1.00 86.31 90 ALA A C 1
ATOM 683 O O . ALA A 1 90 ? -10.355 4.744 17.761 1.00 86.31 90 ALA A O 1
ATOM 684 N N . LEU A 1 91 ? -10.090 2.819 16.634 1.00 87.69 91 LEU A N 1
ATOM 685 C CA . LEU A 1 91 ? -11.479 2.366 16.782 1.00 87.69 91 LEU A CA 1
ATOM 686 C C . LEU A 1 91 ? -11.846 2.044 18.232 1.00 87.69 91 LEU A C 1
ATOM 688 O O . LEU A 1 91 ? -12.958 2.358 18.650 1.00 87.69 91 LEU A O 1
ATOM 692 N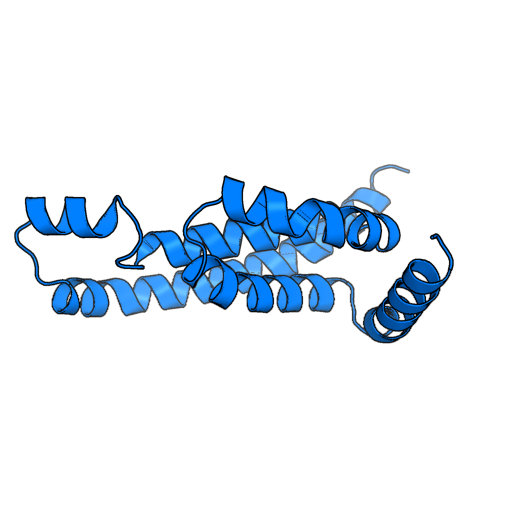 N . GLY A 1 92 ? -10.911 1.483 19.004 1.00 87.81 92 GLY A N 1
ATOM 693 C CA . GLY A 1 92 ? -11.095 1.224 20.432 1.00 87.81 92 GLY A CA 1
ATOM 694 C C . GLY A 1 92 ? -11.181 2.500 21.273 1.00 87.81 92 GLY A C 1
ATOM 695 O O . GLY A 1 92 ? -11.918 2.533 22.250 1.00 87.81 92 GLY A O 1
ATOM 696 N N . LEU A 1 93 ? -10.481 3.568 20.875 1.00 89.31 93 LEU A N 1
ATOM 697 C CA . LEU A 1 93 ? -10.596 4.883 21.521 1.00 89.31 93 LEU A CA 1
ATOM 698 C C . LEU A 1 93 ? -11.896 5.613 21.158 1.00 89.31 93 LEU A C 1
ATOM 700 O O . LEU A 1 93 ? -12.404 6.391 21.960 1.00 89.31 93 LEU A O 1
ATOM 704 N N . ALA A 1 94 ? -12.412 5.388 19.949 1.00 87.50 94 ALA A N 1
ATOM 705 C CA . ALA A 1 94 ? -13.633 6.019 19.453 1.00 87.50 94 ALA A CA 1
ATOM 706 C C . ALA A 1 94 ? -14.918 5.234 19.784 1.00 87.50 94 ALA A C 1
ATOM 708 O O . ALA A 1 94 ? -16.005 5.745 19.524 1.00 87.50 94 ALA A O 1
ATOM 709 N N . ASP A 1 95 ? -14.797 4.017 20.326 1.00 86.19 95 ASP A N 1
ATOM 710 C CA . ASP A 1 95 ? -15.899 3.084 20.609 1.00 86.19 95 ASP A CA 1
ATOM 711 C C . ASP A 1 95 ? -16.789 2.813 19.372 1.00 86.19 95 ASP A C 1
ATOM 713 O O . ASP A 1 95 ? -18.021 2.879 19.401 1.00 86.19 95 ASP A O 1
ATOM 717 N N . VAL A 1 96 ? -16.144 2.567 18.221 1.00 86.81 96 VAL A N 1
ATOM 718 C CA . VAL A 1 96 ? -16.814 2.340 16.928 1.00 86.81 96 VAL A CA 1
ATOM 719 C C . VAL A 1 96 ? -16.564 0.922 16.418 1.00 86.81 96 VAL A C 1
ATOM 721 O O . VAL A 1 96 ? -15.426 0.474 16.297 1.00 86.81 96 VAL A O 1
ATOM 724 N N . ASP A 1 97 ? -17.637 0.239 16.007 1.00 87.38 97 ASP A N 1
ATOM 725 C CA . ASP A 1 97 ? -17.559 -1.061 15.333 1.00 87.38 97 ASP A CA 1
ATOM 726 C C . ASP A 1 97 ? -16.722 -1.005 14.043 1.00 87.38 97 ASP A C 1
ATOM 728 O O . ASP A 1 97 ? -16.955 -0.161 13.168 1.00 87.38 97 ASP A O 1
ATOM 732 N N . TYR A 1 98 ? -15.857 -2.004 13.833 1.00 85.44 98 TYR A N 1
ATOM 733 C CA . TYR A 1 98 ? -15.064 -2.141 12.601 1.00 85.44 98 TYR A CA 1
ATOM 734 C C . TYR A 1 98 ? -15.932 -2.141 11.331 1.00 85.44 98 TYR A C 1
ATOM 736 O O . TYR A 1 98 ? -15.567 -1.555 10.316 1.00 85.44 98 TYR A O 1
ATOM 744 N N . VAL A 1 99 ? -17.123 -2.745 11.386 1.00 84.88 99 VAL A N 1
ATOM 745 C CA . VAL A 1 99 ? -18.048 -2.805 10.241 1.00 84.88 99 VAL A CA 1
ATOM 746 C C . VAL A 1 99 ? -18.610 -1.422 9.891 1.00 84.88 99 VAL A C 1
ATOM 748 O O . VAL A 1 99 ? -18.780 -1.111 8.710 1.00 84.88 99 VAL A O 1
ATOM 751 N N . LYS A 1 100 ? -18.888 -0.577 10.894 1.00 84.81 100 LYS A N 1
ATOM 752 C CA . LYS A 1 100 ? -19.350 0.805 10.674 1.00 84.81 100 LYS A CA 1
ATOM 753 C C . LYS A 1 100 ? -18.230 1.658 10.098 1.00 84.81 100 LYS A C 1
ATOM 755 O O . LYS A 1 100 ? -18.467 2.387 9.137 1.00 84.81 100 LYS A O 1
ATOM 760 N N . PHE A 1 101 ? -17.021 1.506 10.634 1.00 86.00 101 PHE A N 1
ATOM 761 C CA . PHE A 1 101 ? -15.832 2.142 10.085 1.00 86.00 101 PHE A CA 1
ATOM 762 C C . PHE A 1 101 ? -15.618 1.741 8.631 1.00 86.00 101 PHE A C 1
ATOM 764 O O . PHE A 1 101 ? -15.598 2.603 7.765 1.00 86.00 101 PHE A O 1
ATOM 771 N N . PHE A 1 102 ? -15.571 0.446 8.327 1.00 85.25 102 PHE A N 1
ATOM 772 C CA . PHE A 1 102 ? -15.319 -0.019 6.969 1.00 85.25 102 PHE A CA 1
ATOM 773 C C . PHE A 1 102 ? -16.371 0.487 5.974 1.00 85.25 102 PHE A C 1
ATOM 775 O O . PHE A 1 102 ? -16.013 0.937 4.890 1.00 85.25 102 PHE A O 1
ATOM 782 N N . LYS A 1 103 ? -17.658 0.508 6.352 1.00 85.50 103 LYS A N 1
ATOM 783 C CA . LYS A 1 103 ? -18.721 1.101 5.521 1.00 85.50 103 LYS A CA 1
ATOM 784 C C . LYS A 1 103 ? -18.535 2.604 5.290 1.00 85.50 103 LYS A C 1
ATOM 786 O O . LYS A 1 103 ? -18.820 3.073 4.192 1.00 85.50 103 LYS A O 1
ATOM 791 N N . GLY A 1 104 ? -18.066 3.345 6.294 1.00 85.75 104 GLY A N 1
ATOM 792 C CA . GLY A 1 104 ? -17.775 4.776 6.172 1.00 85.75 104 GLY A CA 1
ATOM 793 C C . GLY A 1 104 ? -16.530 5.067 5.330 1.00 85.75 104 GLY A C 1
ATOM 794 O O . GLY A 1 104 ? -16.524 6.002 4.532 1.00 85.75 104 GLY A O 1
ATOM 795 N N . THR A 1 105 ? -15.495 4.241 5.463 1.00 87.50 105 THR A N 1
ATOM 796 C CA . THR A 1 105 ? -14.193 4.449 4.815 1.00 87.50 105 THR A CA 1
ATOM 797 C C . THR A 1 105 ? -14.124 3.841 3.412 1.00 87.50 105 THR A C 1
ATOM 799 O O . THR A 1 105 ? -13.318 4.287 2.600 1.00 87.50 105 THR A O 1
ATOM 802 N N . TRP A 1 106 ? -14.985 2.876 3.070 1.00 87.94 106 TRP A N 1
ATOM 803 C CA . TRP A 1 106 ? -15.041 2.235 1.748 1.00 87.94 106 TRP A CA 1
ATOM 804 C C . TRP A 1 106 ? -15.017 3.201 0.546 1.00 87.94 106 TRP A C 1
ATOM 806 O O . TRP A 1 106 ? -14.188 2.991 -0.345 1.00 87.94 106 TRP A O 1
ATOM 816 N N . PRO A 1 107 ? -15.838 4.275 0.481 1.00 88.69 107 PRO A N 1
ATOM 817 C CA . PRO A 1 107 ? -15.776 5.210 -0.646 1.00 88.69 107 PRO A CA 1
ATOM 818 C C . PRO A 1 107 ? -14.420 5.922 -0.746 1.00 88.69 107 PRO A C 1
ATOM 820 O O . PRO A 1 107 ? -13.901 6.106 -1.845 1.00 88.69 107 PRO A O 1
ATOM 823 N N . ILE A 1 108 ? -13.806 6.266 0.389 1.00 89.38 108 ILE A N 1
ATOM 824 C CA . ILE A 1 108 ? -12.482 6.902 0.434 1.00 89.38 108 ILE A CA 1
ATOM 825 C C . ILE A 1 108 ? -11.410 5.916 -0.039 1.00 89.38 108 ILE A C 1
ATOM 827 O O . ILE A 1 108 ? -10.566 6.276 -0.856 1.00 89.38 108 ILE A O 1
ATOM 831 N N . LEU A 1 109 ? -11.475 4.659 0.403 1.00 88.81 109 LEU A N 1
ATOM 832 C CA . LEU A 1 109 ? -10.546 3.606 -0.014 1.00 88.81 109 LEU A CA 1
ATOM 833 C C . LEU A 1 109 ? -10.603 3.351 -1.519 1.00 88.81 109 LEU A C 1
ATOM 835 O O . LEU A 1 109 ? -9.554 3.225 -2.152 1.00 88.81 109 LEU A O 1
ATOM 839 N N . ALA A 1 110 ? -11.803 3.325 -2.100 1.00 89.44 110 ALA A N 1
ATOM 840 C CA . ALA A 1 110 ? -11.981 3.175 -3.540 1.00 89.44 110 ALA A CA 1
ATOM 841 C C . ALA A 1 110 ? -11.367 4.355 -4.314 1.00 89.44 110 ALA A C 1
ATOM 843 O O . ALA A 1 110 ? -10.652 4.145 -5.294 1.00 89.44 110 ALA A O 1
ATOM 844 N N . ILE A 1 111 ? -11.573 5.590 -3.844 1.00 90.94 111 ILE A N 1
ATOM 845 C CA . ILE A 1 111 ? -10.958 6.780 -4.452 1.00 90.94 111 ILE A CA 1
ATOM 846 C C . ILE A 1 111 ? -9.431 6.708 -4.343 1.00 90.94 111 ILE A C 1
ATOM 848 O O . ILE A 1 111 ? -8.742 6.912 -5.341 1.00 90.94 111 ILE A O 1
ATOM 852 N N . MET A 1 112 ? -8.885 6.360 -3.174 1.00 89.12 112 MET A N 1
ATOM 853 C CA . MET A 1 112 ? -7.435 6.242 -2.986 1.00 89.12 112 MET A CA 1
ATOM 854 C C . MET A 1 112 ? -6.818 5.148 -3.860 1.00 89.12 112 MET A C 1
ATOM 856 O O . MET A 1 112 ? -5.708 5.325 -4.355 1.00 89.12 112 MET A O 1
ATOM 860 N N . PHE A 1 113 ? -7.538 4.051 -4.100 1.00 88.19 113 PHE A N 1
ATOM 861 C CA . PHE A 1 113 ? -7.104 2.989 -5.006 1.00 88.19 113 PHE A CA 1
ATOM 862 C C . PHE A 1 113 ? -6.982 3.490 -6.451 1.00 88.19 113 PHE A C 1
ATOM 864 O O . PHE A 1 113 ? -5.959 3.293 -7.108 1.00 88.19 113 PHE A O 1
ATOM 871 N N . ILE A 1 114 ? -8.006 4.198 -6.935 1.00 88.94 114 ILE A N 1
ATOM 872 C CA . ILE A 1 114 ? -8.016 4.776 -8.286 1.00 88.94 114 ILE A CA 1
ATOM 873 C C . ILE A 1 114 ? -6.901 5.819 -8.427 1.00 88.94 114 ILE A C 1
ATOM 875 O O . ILE A 1 114 ? -6.166 5.819 -9.416 1.00 88.94 114 ILE A O 1
ATOM 879 N N . VAL A 1 115 ? -6.738 6.679 -7.420 1.00 89.62 115 VAL A N 1
ATOM 880 C CA . VAL A 1 115 ? -5.683 7.699 -7.384 1.00 89.62 115 VAL A CA 1
ATOM 881 C C . VAL A 1 115 ? -4.293 7.058 -7.375 1.00 89.62 115 VAL A C 1
ATOM 883 O O . VAL A 1 115 ? -3.421 7.526 -8.103 1.00 89.62 115 VAL A O 1
ATOM 886 N N . ALA A 1 116 ? -4.085 5.969 -6.631 1.00 86.94 116 ALA A N 1
ATOM 887 C CA . ALA A 1 116 ? -2.821 5.234 -6.628 1.00 86.94 116 ALA A CA 1
ATOM 888 C C . ALA A 1 116 ? -2.489 4.669 -8.017 1.00 86.94 116 ALA A C 1
ATOM 890 O O . ALA A 1 116 ? -1.369 4.841 -8.495 1.00 86.94 116 ALA A O 1
ATOM 891 N N . ILE A 1 117 ? -3.464 4.072 -8.712 1.00 85.00 117 ILE A N 1
ATOM 892 C CA . ILE A 1 117 ? -3.271 3.574 -10.082 1.00 85.00 117 ILE A CA 1
ATOM 893 C C . ILE A 1 117 ? -2.934 4.723 -11.039 1.00 85.00 117 ILE A C 1
ATOM 895 O O . ILE A 1 117 ? -1.977 4.618 -11.807 1.00 85.00 117 ILE A O 1
ATOM 899 N N . LEU A 1 118 ? -3.666 5.839 -10.977 1.00 85.25 118 LEU A N 1
ATOM 900 C CA . LEU A 1 118 ? -3.398 7.016 -11.811 1.00 85.25 118 LEU A CA 1
ATOM 901 C C . LEU A 1 118 ? -1.999 7.590 -11.554 1.00 85.25 118 LEU A C 1
ATOM 903 O O . LEU A 1 118 ? -1.259 7.849 -12.504 1.00 85.25 118 LEU A O 1
ATOM 907 N N . LEU A 1 119 ? -1.606 7.736 -10.287 1.00 83.38 119 LEU A N 1
ATOM 908 C CA . LEU A 1 119 ? -0.275 8.206 -9.897 1.00 83.38 119 LEU A CA 1
ATOM 909 C C . LEU A 1 119 ? 0.829 7.254 -10.350 1.00 83.38 119 LEU A C 1
ATOM 911 O O . LEU A 1 119 ? 1.879 7.723 -10.778 1.00 83.38 119 LEU A O 1
ATOM 915 N N . LEU A 1 120 ? 0.608 5.941 -10.306 1.00 82.38 120 LEU A N 1
ATOM 916 C CA . LEU A 1 120 ? 1.574 4.964 -10.808 1.00 82.38 120 LEU A CA 1
ATOM 917 C C . LEU A 1 120 ? 1.701 5.012 -12.328 1.00 82.38 120 LEU A C 1
ATOM 919 O O . LEU A 1 120 ? 2.814 4.913 -12.846 1.00 82.38 120 LEU A O 1
ATOM 923 N N . ILE A 1 121 ? 0.598 5.223 -13.047 1.00 79.88 121 ILE A N 1
ATOM 924 C CA . ILE A 1 121 ? 0.621 5.417 -14.499 1.00 79.88 121 ILE A CA 1
ATOM 925 C C . ILE A 1 121 ? 1.415 6.685 -14.835 1.00 79.88 121 ILE A C 1
ATOM 927 O O . ILE A 1 121 ? 2.388 6.612 -15.584 1.00 79.88 121 ILE A O 1
ATOM 931 N N . ILE A 1 122 ? 1.074 7.825 -14.227 1.00 78.19 122 ILE A N 1
ATOM 932 C CA . ILE A 1 122 ? 1.750 9.116 -14.449 1.00 78.19 122 ILE A CA 1
ATOM 933 C C . ILE A 1 122 ? 3.229 9.043 -14.038 1.00 78.19 122 ILE A C 1
ATOM 935 O O . ILE A 1 122 ? 4.119 9.435 -14.796 1.00 78.19 122 ILE A O 1
ATOM 939 N N . GLY A 1 123 ? 3.508 8.483 -12.862 1.00 72.75 123 GLY A N 1
ATOM 940 C CA . GLY A 1 123 ? 4.852 8.292 -12.322 1.00 72.75 123 GLY A CA 1
ATOM 941 C C . GLY A 1 123 ? 5.708 7.334 -13.149 1.00 72.75 123 GLY A C 1
ATOM 942 O O . GLY A 1 123 ? 6.927 7.464 -13.149 1.00 72.75 123 GLY A O 1
ATOM 943 N N . SER A 1 124 ? 5.100 6.426 -13.916 1.00 70.88 124 SER A N 1
ATOM 944 C CA . SER A 1 124 ? 5.816 5.575 -14.875 1.00 70.88 124 SER A CA 1
ATOM 945 C C . SER A 1 124 ? 6.239 6.330 -16.141 1.00 70.88 124 SER A C 1
ATOM 947 O O . SER A 1 124 ? 7.259 5.985 -16.740 1.00 70.88 124 SER A O 1
ATOM 949 N N . TYR A 1 125 ? 5.513 7.383 -16.532 1.00 66.12 125 TYR A N 1
ATOM 950 C CA . TYR A 1 125 ? 5.879 8.246 -17.663 1.00 66.12 125 TYR A CA 1
ATOM 951 C C . TYR A 1 125 ? 6.933 9.308 -17.293 1.00 66.12 125 TYR A C 1
ATOM 953 O O . TYR A 1 125 ? 7.774 9.658 -18.121 1.00 66.12 125 TYR A O 1
ATOM 961 N N . LEU A 1 126 ? 6.962 9.784 -16.045 1.00 63.31 126 LEU A N 1
ATOM 962 C CA . LEU A 1 126 ? 7.888 10.833 -15.587 1.00 63.31 126 LEU A CA 1
ATOM 963 C C . LEU A 1 126 ? 9.404 10.517 -15.738 1.00 63.31 126 LEU A C 1
ATOM 965 O O . LEU A 1 126 ? 10.147 11.382 -16.206 1.00 63.31 126 LEU A O 1
ATOM 969 N N . PRO A 1 127 ? 9.918 9.307 -15.437 1.00 59.25 127 PRO A N 1
ATOM 970 C CA . PRO A 1 127 ? 11.326 8.960 -15.661 1.00 59.25 127 PRO A CA 1
ATOM 971 C C . PRO A 1 127 ? 11.680 8.796 -17.149 1.00 59.25 127 PRO A C 1
ATOM 973 O O . PRO A 1 127 ? 12.860 8.787 -17.502 1.00 59.25 127 PRO A O 1
ATOM 976 N N . MET A 1 128 ? 10.683 8.688 -18.036 1.00 52.25 128 MET A N 1
ATOM 977 C CA . MET A 1 128 ? 10.884 8.784 -19.486 1.00 52.25 128 MET A CA 1
ATOM 978 C C . MET A 1 128 ? 11.119 10.244 -19.913 1.00 52.25 128 MET A C 1
ATOM 980 O O . MET A 1 128 ? 11.935 10.487 -20.798 1.00 52.25 128 MET A O 1
ATOM 984 N N . LEU A 1 129 ? 10.487 11.203 -19.223 1.00 45.09 129 LEU A N 1
ATOM 985 C CA . LEU A 1 129 ? 10.652 12.647 -19.432 1.00 45.09 129 LEU A CA 1
ATOM 986 C C . LEU A 1 129 ? 11.975 13.187 -18.855 1.00 45.09 129 LEU A C 1
ATOM 988 O O . LEU A 1 129 ? 12.637 13.996 -19.495 1.00 45.09 129 LEU A O 1
ATOM 992 N N . SER A 1 130 ? 12.417 12.698 -17.689 1.00 47.00 130 SER A N 1
ATOM 993 C CA . SER A 1 130 ? 13.713 13.085 -17.095 1.00 47.00 130 SER A CA 1
ATOM 994 C C . SER A 1 130 ? 14.900 12.775 -18.019 1.00 47.00 130 SER A C 1
ATOM 996 O O . SER A 1 130 ? 15.822 13.581 -18.115 1.00 47.00 130 SER A O 1
ATOM 998 N N . LYS A 1 131 ? 14.848 11.667 -18.772 1.00 48.12 131 LYS A N 1
ATOM 999 C CA . LYS A 1 131 ? 15.881 11.311 -19.760 1.00 48.12 131 LYS A CA 1
ATOM 1000 C C . LYS A 1 131 ? 15.953 12.242 -20.977 1.00 48.12 131 LYS A C 1
ATOM 1002 O O . LYS A 1 131 ? 16.961 12.206 -21.668 1.00 48.12 131 LYS A O 1
ATOM 1007 N N . LEU A 1 132 ? 14.921 13.044 -21.241 1.00 42.25 132 LEU A N 1
ATOM 1008 C CA . LEU A 1 132 ? 14.906 14.052 -22.310 1.00 42.25 132 LEU A CA 1
ATOM 1009 C C . LEU A 1 132 ? 15.480 15.407 -21.861 1.00 42.25 132 LEU A C 1
ATOM 1011 O O . LEU A 1 132 ? 15.791 16.234 -22.708 1.00 42.25 132 LEU A O 1
ATOM 1015 N N . ILE A 1 133 ? 15.626 15.632 -20.549 1.00 46.94 133 ILE A N 1
ATOM 1016 C CA . ILE A 1 133 ? 16.101 16.899 -19.962 1.00 46.94 133 ILE A CA 1
ATOM 1017 C C . ILE A 1 133 ? 17.568 16.805 -19.504 1.00 46.94 133 ILE A C 1
ATOM 1019 O O . ILE A 1 133 ? 18.229 17.824 -19.362 1.00 46.94 133 ILE A O 1
ATOM 1023 N N . THR A 1 134 ? 18.107 15.598 -19.285 1.00 42.94 134 THR A N 1
ATOM 1024 C CA . THR A 1 134 ? 19.520 15.383 -18.893 1.00 42.94 134 THR A CA 1
ATOM 1025 C C . THR A 1 134 ? 20.463 15.131 -20.085 1.00 42.94 134 THR A C 1
ATOM 1027 O O . THR A 1 134 ? 21.460 14.426 -19.930 1.00 42.94 134 THR A O 1
ATOM 1030 N N . CYS A 1 135 ? 20.144 15.665 -21.269 1.00 39.25 135 CYS A N 1
ATOM 1031 C CA . CYS A 1 135 ? 21.078 15.740 -22.400 1.00 39.25 135 CYS A CA 1
ATOM 1032 C C . CYS A 1 135 ? 21.848 17.060 -22.378 1.00 39.25 135 CYS A C 1
ATOM 1034 O O . CYS A 1 135 ? 21.208 18.099 -22.106 1.00 39.25 135 CYS A O 1
#

Radius of gyration: 17.92 Å; chains: 1; bounding box: 45×38×46 Å